Protein AF-A0A7U5Y4Q8-F1 (afdb_monomer_lite)

pLDDT: mean 76.11, std 20.15, range [36.06, 97.94]

Organism: Aeromonas caviae (NCBI:txid648)

InterPro domains:
  IPR010095 Cas12f1-like, TNB domain [PF07282] (9-53)

Structure (mmCIF, N/CA/C/O backbone):
data_AF-A0A7U5Y4Q8-F1
#
_entry.id   AF-A0A7U5Y4Q8-F1
#
loop_
_atom_site.group_PDB
_atom_site.id
_atom_site.type_symbol
_atom_site.label_atom_id
_atom_site.label_alt_id
_atom_site.label_comp_id
_atom_site.label_asym_id
_atom_site.label_entity_id
_atom_site.label_seq_id
_atom_site.pdbx_PDB_ins_code
_atom_site.Cartn_x
_atom_site.Cartn_y
_atom_site.Cartn_z
_atom_site.occupancy
_atom_site.B_iso_or_equiv
_atom_site.auth_seq_id
_atom_site.auth_comp_id
_atom_site.auth_asym_id
_atom_site.auth_atom_id
_atom_site.pdbx_PDB_model_num
ATOM 1 N N . MET A 1 1 ? 4.859 12.825 -25.271 1.00 36.06 1 MET A N 1
ATOM 2 C CA . MET A 1 1 ? 5.891 12.374 -24.314 1.00 36.06 1 MET A CA 1
ATOM 3 C C . MET A 1 1 ? 5.247 12.376 -22.939 1.00 36.06 1 MET A C 1
ATOM 5 O O . MET A 1 1 ? 5.086 13.440 -22.361 1.00 36.06 1 MET A O 1
ATOM 9 N N . LEU A 1 2 ? 4.717 11.238 -22.483 1.00 42.16 2 LEU A N 1
ATOM 10 C CA . LEU A 1 2 ? 4.014 11.202 -21.200 1.00 42.16 2 LEU A CA 1
ATOM 11 C C . LEU A 1 2 ? 5.046 11.390 -20.091 1.00 42.16 2 LEU A C 1
ATOM 13 O O . LEU A 1 2 ? 5.923 10.544 -19.918 1.00 42.16 2 LEU A O 1
ATOM 17 N N . ALA A 1 3 ? 4.945 12.517 -19.386 1.00 38.59 3 ALA A N 1
ATOM 18 C CA . ALA A 1 3 ? 5.645 12.777 -18.142 1.00 38.5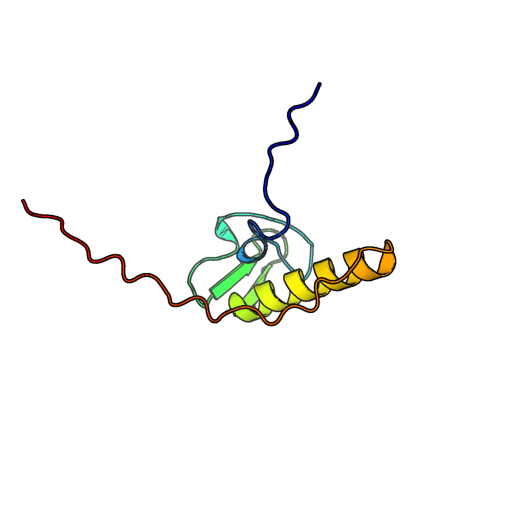9 3 ALA A CA 1
ATOM 19 C C . ALA A 1 3 ? 5.259 11.672 -17.156 1.00 38.59 3 ALA A C 1
ATOM 21 O O . ALA A 1 3 ? 4.228 11.723 -16.486 1.00 38.59 3 ALA A O 1
ATOM 22 N N . LYS A 1 4 ? 6.064 10.612 -17.136 1.00 44.69 4 LYS A N 1
ATOM 23 C CA . LYS A 1 4 ? 5.951 9.528 -16.178 1.00 44.69 4 LYS A CA 1
ATOM 24 C C . LYS A 1 4 ? 6.426 10.134 -14.872 1.00 44.69 4 LYS A C 1
ATOM 26 O O . LYS A 1 4 ? 7.625 10.247 -14.648 1.00 44.69 4 LYS A O 1
ATOM 31 N N . SER A 1 5 ? 5.463 10.673 -14.126 1.00 43.47 5 SER A N 1
ATOM 32 C CA . SER A 1 5 ? 5.645 11.243 -12.798 1.00 43.47 5 SER A CA 1
ATOM 33 C C . SER A 1 5 ? 6.697 10.407 -12.072 1.00 43.47 5 SER A C 1
ATOM 35 O O . SER A 1 5 ? 6.504 9.201 -11.901 1.00 43.47 5 SER A O 1
ATOM 37 N N . ILE A 1 6 ? 7.853 11.016 -11.781 1.00 42.62 6 ILE A N 1
ATOM 38 C CA . ILE A 1 6 ? 8.946 10.407 -11.018 1.00 42.62 6 ILE A CA 1
ATOM 39 C C . ILE A 1 6 ? 8.407 10.222 -9.600 1.00 42.62 6 ILE A C 1
ATOM 41 O O . ILE A 1 6 ? 8.574 11.043 -8.706 1.00 42.62 6 ILE A O 1
ATOM 45 N N . ILE A 1 7 ? 7.652 9.148 -9.431 1.00 41.50 7 ILE A N 1
ATOM 46 C CA . ILE A 1 7 ? 7.312 8.583 -8.145 1.00 41.50 7 ILE A CA 1
ATOM 47 C C . ILE A 1 7 ? 8.427 7.568 -7.895 1.00 41.50 7 ILE A C 1
ATOM 49 O O . ILE A 1 7 ? 8.537 6.601 -8.655 1.00 41.50 7 ILE A O 1
ATOM 53 N N . PRO A 1 8 ? 9.311 7.789 -6.909 1.00 44.41 8 PRO A N 1
ATOM 54 C CA . PRO A 1 8 ? 10.393 6.857 -6.655 1.00 44.41 8 PRO A CA 1
ATOM 55 C C . PRO A 1 8 ? 9.820 5.479 -6.281 1.00 44.41 8 PRO A C 1
ATOM 57 O O . PRO A 1 8 ? 8.760 5.413 -5.659 1.00 44.41 8 PRO A O 1
ATOM 60 N N . PRO A 1 9 ? 10.501 4.370 -6.624 1.00 54.84 9 PRO A N 1
ATOM 61 C CA . PRO A 1 9 ? 9.952 3.008 -6.536 1.00 54.84 9 PRO A CA 1
ATOM 62 C C . PRO A 1 9 ? 9.545 2.573 -5.116 1.00 54.84 9 PRO A C 1
ATOM 64 O O . PRO A 1 9 ? 8.844 1.581 -4.947 1.00 54.84 9 PRO A O 1
ATOM 67 N N . TRP A 1 10 ? 9.975 3.312 -4.094 1.00 57.72 10 TRP A N 1
ATOM 68 C CA . TRP A 1 10 ? 9.651 3.098 -2.683 1.00 57.72 10 TRP A CA 1
ATOM 69 C C . TRP A 1 10 ? 8.474 3.944 -2.171 1.00 57.72 10 TRP A C 1
ATOM 71 O O . TRP A 1 10 ? 7.958 3.671 -1.082 1.00 57.72 10 TRP A O 1
ATOM 81 N N . ALA A 1 11 ? 8.023 4.951 -2.923 1.00 64.19 11 ALA A N 1
ATOM 82 C CA . ALA A 1 11 ? 6.870 5.755 -2.542 1.00 64.19 11 ALA A CA 1
ATOM 83 C C . ALA A 1 11 ? 5.589 4.907 -2.574 1.00 64.19 11 ALA A C 1
ATOM 85 O O . ALA A 1 11 ? 5.377 4.098 -3.472 1.00 64.19 11 ALA A O 1
ATOM 86 N N . TYR A 1 12 ? 4.729 5.101 -1.572 1.00 71.19 12 TYR A N 1
ATOM 87 C CA . TYR A 1 12 ? 3.421 4.439 -1.450 1.00 71.19 12 TYR A CA 1
ATOM 88 C C . TYR A 1 12 ? 3.455 2.915 -1.229 1.00 71.19 12 TYR A C 1
ATOM 90 O O . TYR A 1 12 ? 2.402 2.280 -1.219 1.00 71.19 12 TYR A O 1
ATOM 98 N N . THR A 1 13 ? 4.617 2.322 -0.938 1.00 79.31 13 THR A N 1
ATOM 99 C CA . THR A 1 13 ? 4.718 0.908 -0.510 1.00 79.31 13 THR A CA 1
ATOM 100 C C . THR A 1 13 ? 3.907 0.622 0.754 1.00 79.31 13 THR A C 1
ATOM 102 O O . THR A 1 13 ? 3.392 -0.475 0.926 1.00 79.31 13 THR A O 1
ATOM 105 N N . SER A 1 14 ? 3.711 1.619 1.616 1.00 83.69 14 SER A N 1
ATOM 106 C CA . SER A 1 14 ? 2.853 1.520 2.799 1.00 83.69 14 SER A CA 1
ATOM 107 C C . SER A 1 14 ? 1.350 1.642 2.494 1.00 83.69 14 SER A C 1
ATOM 109 O O . SER A 1 14 ? 0.534 1.348 3.361 1.00 83.69 14 SER A O 1
ATOM 111 N N . GLN A 1 15 ? 0.979 2.045 1.273 1.00 92.38 15 GLN A N 1
ATOM 112 C CA . GLN A 1 15 ? -0.403 2.222 0.798 1.00 92.38 15 GLN A CA 1
ATOM 113 C C . GLN A 1 15 ? -0.845 1.112 -0.171 1.00 92.38 15 GLN A C 1
ATOM 115 O O . GLN A 1 15 ? -2.038 0.951 -0.423 1.00 92.38 15 GLN A O 1
ATOM 120 N N . GLN A 1 16 ? 0.094 0.335 -0.714 1.00 94.56 16 GLN A N 1
ATOM 121 C CA . GLN A 1 16 ? -0.197 -0.828 -1.547 1.00 94.56 16 GLN A CA 1
ATOM 122 C C . GLN A 1 16 ? -0.587 -2.034 -0.688 1.00 94.56 16 GLN A C 1
ATOM 124 O O . GLN A 1 16 ? 0.020 -2.308 0.346 1.00 94.56 16 GLN A O 1
ATOM 129 N N . CYS A 1 17 ? -1.592 -2.789 -1.114 1.00 95.88 17 CYS A N 1
ATOM 130 C CA . CYS A 1 17 ? -1.944 -4.053 -0.487 1.00 95.88 17 CYS A CA 1
ATOM 131 C C . CYS A 1 17 ? -1.027 -5.181 -0.967 1.00 95.88 17 CYS A C 1
ATOM 133 O O . CYS A 1 17 ? -1.014 -5.491 -2.156 1.00 95.88 17 CYS A O 1
ATOM 135 N N . ALA A 1 18 ? -0.350 -5.862 -0.041 1.00 94.75 18 ALA A N 1
ATOM 136 C CA . ALA A 1 18 ? 0.474 -7.026 -0.373 1.00 94.75 18 ALA A CA 1
ATOM 137 C C . ALA A 1 18 ? -0.336 -8.245 -0.863 1.00 94.75 18 ALA A C 1
ATOM 139 O O . ALA A 1 18 ? 0.230 -9.164 -1.446 1.00 94.75 18 ALA A O 1
ATOM 140 N N . CYS A 1 19 ? -1.648 -8.283 -0.600 1.00 95.00 19 CYS A N 1
ATOM 141 C CA . CYS A 1 19 ? -2.524 -9.385 -1.002 1.00 95.00 19 CYS A CA 1
ATOM 142 C C . CYS A 1 19 ? -3.047 -9.226 -2.439 1.00 95.00 19 CYS A C 1
ATOM 144 O O . CYS A 1 19 ? -3.019 -10.187 -3.199 1.00 95.00 19 CYS A O 1
ATOM 146 N N . CYS A 1 20 ? -3.509 -8.029 -2.819 1.00 95.00 20 CYS A N 1
ATOM 147 C CA . CYS A 1 20 ? -4.175 -7.803 -4.110 1.00 95.00 20 CYS A CA 1
ATOM 148 C C . CYS A 1 20 ? -3.524 -6.724 -4.991 1.00 95.00 20 CYS A C 1
ATOM 150 O O . CYS A 1 20 ? -3.984 -6.488 -6.103 1.00 95.00 20 CYS A O 1
ATOM 152 N N . GLY A 1 21 ? -2.491 -6.028 -4.507 1.00 92.12 21 GLY A N 1
ATOM 153 C CA . GLY A 1 21 ? -1.797 -4.968 -5.247 1.00 92.12 21 GLY A CA 1
ATOM 154 C C . GLY A 1 21 ? -2.528 -3.622 -5.309 1.00 92.12 21 GLY A C 1
ATOM 155 O O . GLY A 1 21 ? -1.961 -2.657 -5.818 1.00 92.12 21 GLY A O 1
ATOM 156 N N . HIS A 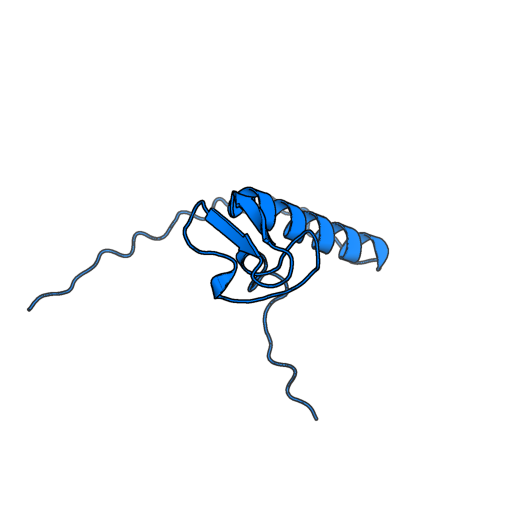1 22 ? -3.751 -3.514 -4.775 1.00 94.06 22 HIS A N 1
ATOM 157 C CA . HIS A 1 22 ? -4.500 -2.256 -4.755 1.00 94.06 22 HIS A CA 1
ATOM 158 C C . HIS A 1 22 ? -3.780 -1.191 -3.916 1.00 94.06 22 HIS A C 1
ATOM 160 O O . HIS A 1 22 ? -3.469 -1.427 -2.746 1.00 94.06 22 HIS A O 1
ATOM 166 N N . THR A 1 23 ? -3.559 -0.011 -4.496 1.00 93.44 23 THR A N 1
ATOM 167 C CA . THR A 1 23 ? -2.917 1.129 -3.831 1.00 93.44 23 THR A CA 1
ATOM 168 C C . THR A 1 23 ? -3.931 2.241 -3.617 1.00 93.44 23 THR A C 1
ATOM 170 O O . THR A 1 23 ? -4.465 2.786 -4.579 1.00 93.44 23 THR A O 1
ATOM 173 N N . ALA A 1 24 ? -4.161 2.601 -2.358 1.00 92.56 24 ALA A N 1
ATOM 174 C CA . ALA A 1 24 ? -5.007 3.723 -1.970 1.00 92.56 24 ALA A CA 1
ATOM 175 C C . ALA A 1 24 ? -4.457 4.361 -0.694 1.00 92.56 24 ALA A C 1
ATOM 177 O O . ALA A 1 24 ? -3.948 3.657 0.181 1.00 92.56 24 ALA A O 1
ATOM 178 N N . LYS A 1 25 ? -4.580 5.688 -0.569 1.00 90.88 25 LYS A N 1
ATOM 179 C CA . LYS A 1 25 ? -4.133 6.423 0.628 1.00 90.88 25 LYS A CA 1
ATOM 180 C C . LYS A 1 25 ? -4.791 5.885 1.897 1.00 90.88 25 LYS A C 1
ATOM 182 O O . LYS A 1 25 ? -4.105 5.684 2.894 1.00 90.88 25 LYS A O 1
ATOM 187 N N . ASP A 1 26 ? -6.074 5.556 1.798 1.00 93.00 26 ASP A N 1
ATOM 188 C CA . ASP A 1 26 ? -6.899 5.095 2.917 1.00 93.00 26 ASP A CA 1
ATOM 189 C C . ASP A 1 26 ? -6.569 3.665 3.366 1.00 93.00 26 ASP A C 1
ATOM 191 O O . ASP A 1 26 ? -7.017 3.230 4.427 1.00 93.00 26 ASP A O 1
ATOM 195 N N . ASN A 1 27 ? -5.741 2.931 2.608 1.00 94.69 27 ASN A N 1
ATOM 196 C CA . ASN A 1 27 ? -5.331 1.589 3.009 1.00 94.69 27 ASN A CA 1
ATOM 197 C C . ASN A 1 27 ? -4.478 1.601 4.290 1.00 94.69 27 ASN A C 1
ATOM 199 O O . ASN A 1 27 ? -4.487 0.629 5.047 1.00 94.69 27 ASN A O 1
ATOM 203 N N . ARG A 1 28 ? -3.741 2.692 4.553 1.00 94.31 28 ARG A N 1
ATOM 204 C CA . ARG A 1 28 ? -2.976 2.884 5.793 1.00 94.31 28 ARG A CA 1
ATOM 205 C C . ARG A 1 28 ? -3.696 3.872 6.702 1.00 94.31 28 ARG A C 1
ATOM 207 O O . ARG A 1 28 ? -3.542 5.079 6.556 1.00 94.31 28 ARG A O 1
ATOM 214 N N . GLN A 1 29 ? -4.443 3.339 7.662 1.00 92.31 29 GLN A N 1
ATOM 215 C CA . GLN A 1 29 ? -5.287 4.134 8.557 1.00 92.31 29 GLN A CA 1
ATOM 216 C C . GLN A 1 29 ? -4.480 4.833 9.653 1.00 92.31 29 GLN A C 1
ATOM 218 O O . GLN A 1 29 ? -4.744 5.981 9.995 1.00 92.31 29 GLN A O 1
ATOM 223 N N . THR A 1 30 ? -3.478 4.149 10.210 1.00 92.81 30 THR A N 1
ATOM 224 C CA . THR A 1 30 ? -2.594 4.706 11.244 1.00 92.81 30 THR A CA 1
ATOM 225 C C . THR A 1 30 ? -1.156 4.240 11.025 1.00 92.81 30 THR A C 1
ATOM 227 O O . THR A 1 30 ? -0.853 3.558 10.043 1.00 92.81 30 THR A O 1
ATOM 230 N N . GLN A 1 31 ? -0.242 4.602 11.933 1.00 91.69 31 GLN A N 1
ATOM 231 C CA . GLN A 1 31 ? 1.132 4.106 11.871 1.00 91.69 31 GLN A CA 1
ATOM 232 C C . GLN A 1 31 ? 1.183 2.572 11.876 1.00 91.69 31 GLN A C 1
ATOM 234 O O . GLN A 1 31 ? 1.946 1.999 11.105 1.00 91.69 31 GLN A O 1
ATOM 239 N N . SER A 1 32 ? 0.353 1.935 12.703 1.00 95.12 32 SER A N 1
ATOM 240 C CA . SER A 1 32 ? 0.364 0.494 12.942 1.00 95.12 32 SER A CA 1
ATOM 241 C C . SER A 1 32 ? -0.782 -0.252 12.265 1.00 95.12 32 SER A C 1
ATOM 243 O O . SER A 1 32 ? -0.703 -1.468 12.176 1.00 95.12 32 SER A O 1
ATOM 245 N N . GLN A 1 33 ? -1.822 0.419 11.762 1.00 96.38 33 GLN A N 1
ATOM 246 C CA . GLN A 1 33 ? -3.005 -0.242 11.194 1.00 96.38 33 GLN A CA 1
ATOM 247 C C . GLN A 1 33 ? -3.085 -0.089 9.675 1.00 96.38 33 GLN A C 1
ATOM 249 O O . GLN A 1 33 ? -3.028 1.023 9.138 1.00 96.38 33 GLN A O 1
ATOM 254 N N . PHE A 1 34 ? -3.280 -1.220 8.999 1.00 97.44 34 PHE A N 1
ATOM 255 C CA . PHE A 1 34 ? -3.536 -1.309 7.569 1.00 97.44 34 PHE A CA 1
ATOM 256 C C . PHE A 1 34 ? -4.806 -2.121 7.308 1.00 97.44 34 PHE A C 1
ATOM 258 O O . PHE A 1 34 ? -4.969 -3.207 7.868 1.00 97.44 34 PHE A O 1
ATOM 265 N N . LYS A 1 35 ? -5.661 -1.622 6.411 1.00 97.94 35 LYS A N 1
ATOM 266 C CA . LYS A 1 35 ? -6.844 -2.324 5.905 1.00 97.94 35 LYS A CA 1
ATOM 267 C C . LYS A 1 35 ? -7.059 -1.983 4.440 1.00 97.94 35 LYS A C 1
ATOM 269 O O . LYS A 1 35 ? -7.283 -0.829 4.100 1.00 97.94 35 LYS A O 1
ATOM 274 N N . CYS A 1 36 ? -7.025 -2.981 3.567 1.00 97.38 36 CYS A N 1
ATOM 275 C CA . CYS A 1 36 ? -7.247 -2.755 2.145 1.00 97.38 36 CYS A CA 1
ATOM 276 C C . CYS A 1 36 ? -8.718 -2.434 1.851 1.00 97.38 36 CYS A C 1
ATOM 278 O O . CYS A 1 36 ? -9.594 -3.251 2.134 1.00 97.38 36 CYS A O 1
ATOM 280 N N . ALA A 1 37 ? -8.975 -1.303 1.192 1.00 96.69 37 ALA A N 1
ATOM 281 C CA . ALA A 1 37 ? -10.317 -0.907 0.763 1.00 96.69 37 ALA A CA 1
ATOM 282 C C . ALA A 1 37 ? -10.917 -1.822 -0.326 1.00 96.69 37 ALA A C 1
ATOM 284 O O . ALA A 1 37 ? -12.132 -1.868 -0.480 1.00 96.69 37 ALA A O 1
ATOM 285 N N . ALA A 1 38 ? -10.084 -2.562 -1.069 1.00 96.88 38 ALA A N 1
ATOM 286 C CA . ALA A 1 38 ? -10.534 -3.413 -2.173 1.00 96.88 38 ALA A CA 1
ATOM 287 C C . ALA A 1 38 ? -10.816 -4.866 -1.760 1.00 96.88 38 ALA A C 1
ATOM 289 O O . ALA A 1 38 ? -11.805 -5.441 -2.201 1.00 96.88 38 ALA A O 1
ATOM 290 N N . CYS A 1 39 ? -9.951 -5.480 -0.943 1.00 97.12 39 CYS A N 1
ATOM 291 C CA . CYS A 1 39 ? -10.082 -6.896 -0.566 1.00 97.12 39 CYS A CA 1
ATOM 292 C C . CYS A 1 39 ? -10.307 -7.137 0.932 1.00 97.12 39 CYS A C 1
ATOM 294 O O . CYS A 1 39 ? -10.417 -8.285 1.348 1.00 97.12 39 CYS A O 1
ATOM 296 N N . GLY A 1 40 ? -10.328 -6.086 1.757 1.00 96.81 40 GLY A N 1
ATOM 297 C CA . GLY A 1 40 ? -10.522 -6.209 3.203 1.00 96.81 40 GLY A CA 1
ATOM 298 C C . GLY A 1 40 ? -9.331 -6.792 3.966 1.00 96.81 40 GLY A C 1
ATOM 299 O O . GLY A 1 40 ? -9.452 -7.026 5.161 1.00 96.81 40 GLY A O 1
ATOM 300 N N . TYR A 1 41 ? -8.185 -7.021 3.316 1.00 97.38 41 TYR A N 1
ATOM 301 C CA . TYR A 1 41 ? -6.986 -7.531 3.981 1.00 97.38 41 TYR A CA 1
ATOM 302 C C . TYR A 1 41 ? -6.517 -6.590 5.098 1.00 97.38 41 TYR A C 1
ATOM 304 O O . TYR A 1 41 ? -6.255 -5.414 4.837 1.00 97.38 41 TYR A O 1
ATOM 312 N N . GLU A 1 42 ? -6.362 -7.129 6.307 1.00 97.44 42 GLU A N 1
ATOM 313 C CA . GLU A 1 42 ? -5.932 -6.405 7.504 1.00 97.44 42 GLU A CA 1
ATOM 314 C C . GLU A 1 42 ? -4.575 -6.907 8.003 1.00 97.44 42 GLU A C 1
ATOM 316 O O . GLU A 1 42 ? -4.279 -8.106 7.987 1.00 97.44 42 GLU A O 1
ATOM 321 N N . ALA A 1 43 ? -3.728 -5.974 8.431 1.00 96.50 43 ALA A N 1
ATOM 322 C CA . ALA A 1 43 ? -2.400 -6.266 8.956 1.00 96.50 43 ALA A CA 1
ATOM 323 C C . ALA A 1 43 ? -1.844 -5.084 9.749 1.00 96.50 43 ALA A C 1
ATOM 325 O O . ALA A 1 43 ? -2.360 -3.965 9.690 1.00 96.50 43 ALA A O 1
ATOM 326 N N . ASN A 1 44 ? -0.712 -5.312 10.418 1.00 96.81 44 ASN A N 1
ATOM 327 C CA . ASN A 1 44 ? 0.127 -4.197 10.822 1.00 96.81 44 ASN A CA 1
ATOM 328 C C . ASN A 1 44 ? 0.712 -3.504 9.573 1.00 96.81 44 ASN A C 1
ATOM 330 O O . ASN A 1 44 ? 1.178 -4.177 8.646 1.00 96.81 44 ASN A O 1
ATOM 334 N N . ALA A 1 45 ? 0.691 -2.170 9.538 1.00 94.56 45 ALA A N 1
ATOM 335 C CA . ALA A 1 45 ? 1.133 -1.415 8.367 1.00 94.56 45 ALA A CA 1
ATOM 336 C C . ALA A 1 45 ? 2.623 -1.608 8.033 1.00 94.56 45 ALA A C 1
ATOM 338 O O . ALA A 1 45 ? 2.965 -1.665 6.850 1.00 94.56 45 ALA A O 1
ATOM 339 N N . ASP A 1 46 ? 3.490 -1.782 9.033 1.00 93.62 46 ASP A N 1
ATOM 340 C CA . ASP A 1 46 ? 4.917 -2.059 8.825 1.00 93.62 46 ASP A CA 1
ATOM 341 C C . ASP A 1 46 ? 5.129 -3.473 8.268 1.00 93.62 46 ASP A C 1
ATOM 343 O O . ASP A 1 46 ? 5.953 -3.677 7.377 1.00 93.62 46 ASP A O 1
ATOM 347 N N . VAL A 1 47 ? 4.325 -4.448 8.712 1.00 95.62 47 VAL A N 1
ATOM 348 C CA . VAL A 1 47 ? 4.343 -5.822 8.175 1.00 95.62 47 VAL A CA 1
ATOM 349 C C . VAL A 1 47 ? 3.898 -5.844 6.711 1.00 95.62 47 VAL A C 1
ATOM 351 O O . VAL A 1 47 ? 4.539 -6.491 5.880 1.00 95.62 47 VAL A O 1
ATOM 354 N N . ASN A 1 48 ? 2.824 -5.128 6.370 1.00 95.75 48 ASN A N 1
ATOM 355 C CA . ASN A 1 48 ? 2.390 -4.981 4.980 1.00 95.75 48 ASN A CA 1
ATOM 356 C C . ASN A 1 48 ? 3.468 -4.278 4.132 1.00 95.75 48 ASN A C 1
ATOM 358 O O . ASN A 1 48 ? 3.818 -4.763 3.055 1.00 95.75 48 ASN A O 1
ATOM 362 N N . GLY A 1 49 ? 4.056 -3.194 4.650 1.00 92.69 49 GLY A N 1
ATOM 363 C CA . GLY A 1 49 ? 5.151 -2.477 3.996 1.00 92.69 49 GLY A CA 1
ATOM 364 C C . GLY A 1 49 ? 6.364 -3.370 3.722 1.00 92.69 49 GLY A C 1
ATOM 365 O O . GLY A 1 49 ? 6.860 -3.402 2.596 1.00 92.69 49 GLY A O 1
ATOM 366 N N . ALA A 1 50 ? 6.791 -4.168 4.704 1.00 93.44 50 ALA A N 1
ATOM 367 C CA . ALA A 1 50 ? 7.894 -5.115 4.549 1.00 93.44 50 ALA A CA 1
ATOM 368 C C . ALA A 1 50 ? 7.622 -6.161 3.454 1.00 93.44 50 ALA A C 1
ATOM 370 O O . ALA A 1 50 ? 8.518 -6.482 2.671 1.00 93.44 50 ALA A O 1
ATOM 371 N N . ARG A 1 51 ? 6.382 -6.659 3.345 1.00 94.06 51 ARG A N 1
ATOM 372 C CA . ARG A 1 51 ? 5.983 -7.590 2.273 1.00 94.06 51 ARG A CA 1
ATOM 373 C C . ARG A 1 51 ? 6.062 -6.947 0.891 1.00 94.06 51 ARG A C 1
ATOM 375 O O . ARG A 1 51 ? 6.577 -7.577 -0.031 1.00 94.06 51 ARG A O 1
ATOM 382 N N . ASN A 1 52 ? 5.616 -5.700 0.758 1.00 93.44 52 ASN A N 1
ATOM 383 C CA . ASN A 1 52 ? 5.710 -4.967 -0.504 1.00 93.44 52 ASN A CA 1
ATOM 384 C C . ASN A 1 52 ? 7.170 -4.704 -0.901 1.00 93.44 52 ASN A C 1
ATOM 386 O O . ASN A 1 52 ? 7.536 -4.910 -2.057 1.00 93.44 52 ASN A O 1
ATOM 390 N N . ILE A 1 53 ? 8.029 -4.333 0.055 1.00 89.38 53 ILE A N 1
ATOM 391 C CA . ILE A 1 53 ? 9.470 -4.152 -0.186 1.00 89.38 53 ILE A CA 1
ATOM 392 C C . ILE A 1 53 ? 10.122 -5.472 -0.614 1.00 89.38 53 ILE A C 1
ATOM 394 O O . ILE A 1 53 ? 10.886 -5.493 -1.578 1.00 89.38 53 ILE A O 1
ATOM 398 N N . LEU A 1 54 ? 9.799 -6.586 0.054 1.00 88.81 54 LEU A N 1
ATOM 399 C CA . LEU A 1 54 ? 10.296 -7.911 -0.325 1.00 88.81 54 LEU A CA 1
ATOM 400 C C . LEU A 1 54 ? 9.880 -8.281 -1.754 1.00 88.81 54 LEU A C 1
ATOM 402 O O . LEU A 1 54 ? 10.705 -8.772 -2.525 1.00 88.81 54 LEU A O 1
ATOM 406 N N . ALA A 1 55 ? 8.617 -8.047 -2.115 1.00 87.38 55 ALA A N 1
ATOM 407 C CA . ALA A 1 55 ? 8.113 -8.312 -3.459 1.00 87.38 55 ALA A CA 1
ATOM 408 C C . ALA A 1 55 ? 8.837 -7.459 -4.514 1.00 87.38 55 ALA A C 1
ATOM 410 O O . ALA A 1 55 ? 9.287 -7.995 -5.528 1.00 87.38 55 ALA A O 1
ATOM 411 N N . ALA A 1 56 ? 9.032 -6.166 -4.244 1.00 84.62 56 ALA A N 1
ATOM 412 C CA . ALA A 1 56 ? 9.788 -5.274 -5.119 1.00 84.62 56 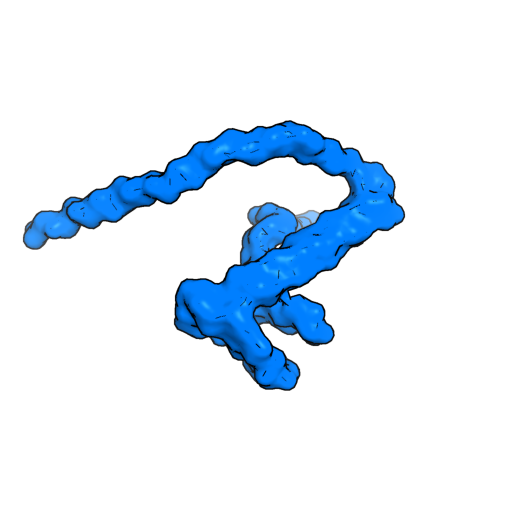ALA A CA 1
ATOM 413 C C . ALA A 1 56 ? 11.253 -5.724 -5.274 1.00 84.62 56 ALA A C 1
ATOM 415 O O . ALA A 1 56 ? 11.759 -5.800 -6.392 1.00 84.62 56 ALA A O 1
ATOM 416 N N . GLY A 1 57 ? 11.920 -6.100 -4.178 1.00 84.38 57 GLY A N 1
ATOM 417 C CA . GLY A 1 57 ? 13.290 -6.620 -4.211 1.00 84.38 57 GLY A CA 1
ATOM 418 C C . GLY A 1 57 ? 13.415 -7.913 -5.021 1.00 84.38 57 GLY A C 1
ATOM 419 O O . GLY A 1 57 ? 14.334 -8.054 -5.828 1.00 84.38 57 GLY A O 1
ATOM 420 N N . ARG A 1 58 ? 12.453 -8.835 -4.879 1.00 85.56 58 ARG A N 1
ATOM 421 C CA . ARG A 1 58 ? 12.382 -10.054 -5.703 1.00 85.56 58 ARG A CA 1
ATOM 422 C C . ARG A 1 58 ? 12.212 -9.736 -7.188 1.00 85.56 58 ARG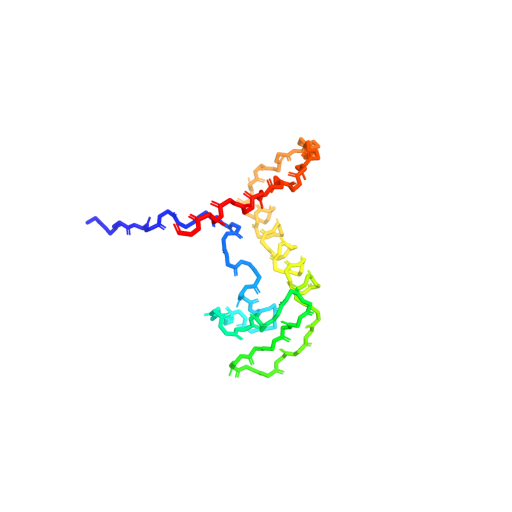 A C 1
ATOM 424 O O . ARG A 1 58 ? 12.871 -10.368 -8.008 1.00 85.56 58 ARG A O 1
ATOM 431 N N . ALA A 1 59 ? 11.379 -8.754 -7.531 1.00 81.25 59 ALA A N 1
ATOM 432 C CA . ALA A 1 59 ? 11.199 -8.324 -8.916 1.00 81.25 59 ALA A CA 1
ATOM 433 C C . ALA A 1 59 ? 12.494 -7.739 -9.510 1.00 81.25 59 ALA A C 1
ATOM 435 O O . ALA A 1 59 ? 12.852 -8.070 -10.637 1.00 81.25 59 ALA A O 1
ATOM 436 N N . VAL A 1 60 ? 13.239 -6.934 -8.743 1.00 78.19 60 VAL A N 1
ATOM 437 C CA . VAL A 1 60 ? 14.544 -6.396 -9.172 1.00 78.19 60 VAL A CA 1
ATOM 438 C C . VAL A 1 60 ? 15.543 -7.520 -9.459 1.00 78.19 60 VAL A C 1
ATOM 440 O O . VAL A 1 60 ? 16.181 -7.503 -10.511 1.00 78.19 60 VAL A O 1
ATOM 443 N N . LEU A 1 61 ? 15.645 -8.514 -8.568 1.00 75.69 61 LEU A N 1
ATOM 444 C CA . LEU A 1 61 ? 16.532 -9.670 -8.753 1.00 75.69 61 LEU A CA 1
ATOM 445 C C . LEU A 1 61 ? 16.170 -10.486 -10.001 1.00 75.69 61 LEU A C 1
ATOM 447 O O . LEU A 1 61 ? 17.054 -10.854 -10.770 1.00 75.69 61 LEU A O 1
ATOM 451 N N . ALA A 1 62 ? 14.878 -10.743 -10.220 1.00 75.31 62 ALA A N 1
ATOM 452 C CA . ALA A 1 62 ? 14.403 -11.509 -11.372 1.00 75.31 62 ALA A CA 1
ATOM 453 C C . ALA A 1 62 ? 14.692 -10.810 -12.714 1.00 75.31 62 ALA A C 1
ATOM 455 O O . ALA A 1 62 ? 14.945 -11.478 -13.713 1.00 75.31 62 ALA A O 1
ATOM 456 N N . CYS A 1 63 ? 14.692 -9.475 -12.735 1.00 74.50 63 CYS A N 1
ATOM 457 C CA . CYS A 1 63 ? 14.931 -8.672 -13.936 1.00 74.50 63 CYS A CA 1
ATOM 458 C C . CYS A 1 63 ? 16.415 -8.317 -14.166 1.00 74.50 63 CYS A C 1
ATOM 460 O O . CYS A 1 63 ? 16.707 -7.474 -15.013 1.00 74.50 63 CYS A O 1
ATOM 462 N N . GLY A 1 64 ? 17.353 -8.914 -13.419 1.00 71.00 64 GLY A N 1
ATOM 463 C CA . GLY A 1 64 ? 18.792 -8.654 -13.570 1.00 71.00 64 GLY A CA 1
ATOM 464 C C . GLY A 1 64 ? 19.263 -7.310 -12.999 1.00 71.00 64 GLY A C 1
ATOM 465 O O . GLY A 1 64 ? 20.323 -6.814 -13.376 1.00 71.00 64 GLY A O 1
ATOM 466 N N . GLY A 1 65 ? 18.485 -6.697 -12.103 1.00 66.75 65 GLY A N 1
ATOM 467 C CA . GLY A 1 65 ? 18.877 -5.463 -11.430 1.00 66.75 65 GLY A CA 1
ATOM 468 C C . GLY A 1 65 ? 20.011 -5.683 -10.424 1.00 66.75 65 GLY A C 1
ATOM 469 O O . GLY A 1 65 ? 20.037 -6.670 -9.691 1.00 66.75 65 GLY A O 1
ATOM 470 N N . VAL A 1 66 ? 20.947 -4.734 -10.364 1.00 63.72 66 VAL A N 1
ATOM 471 C CA . VAL A 1 66 ? 22.038 -4.734 -9.380 1.00 63.72 66 VAL A CA 1
ATOM 472 C C . VAL A 1 66 ? 21.523 -4.329 -7.996 1.00 63.72 66 VAL A C 1
ATOM 474 O O . VAL A 1 66 ? 20.884 -3.290 -7.832 1.00 63.72 66 VAL A O 1
ATOM 477 N N . VAL A 1 67 ? 21.814 -5.139 -6.976 1.00 61.16 67 VAL A N 1
ATOM 478 C CA . VAL A 1 67 ? 21.502 -4.811 -5.578 1.00 61.16 67 VAL A CA 1
ATOM 479 C C . VAL A 1 67 ? 22.624 -3.928 -5.039 1.00 61.16 67 VAL A C 1
ATOM 481 O O . VAL A 1 67 ? 23.770 -4.368 -4.971 1.00 61.16 67 VAL A O 1
ATOM 484 N N . GLN A 1 68 ? 22.331 -2.689 -4.636 1.00 62.97 68 GLN A N 1
ATOM 485 C CA . GLN A 1 68 ? 23.311 -1.910 -3.879 1.00 62.97 68 GLN A CA 1
ATOM 486 C C . GLN A 1 68 ? 23.424 -2.503 -2.471 1.00 62.97 68 GLN A C 1
ATOM 488 O O . GLN A 1 68 ? 22.587 -2.258 -1.609 1.00 62.97 68 GLN A O 1
ATOM 493 N N . SER A 1 69 ? 24.467 -3.297 -2.239 1.00 60.50 69 SER A N 1
ATOM 494 C CA . SER A 1 69 ? 24.770 -3.952 -0.960 1.00 60.50 69 SER A CA 1
ATOM 495 C C . SER A 1 69 ? 25.337 -3.001 0.108 1.00 60.50 69 SER A C 1
ATOM 497 O O . SER A 1 69 ? 25.923 -3.453 1.093 1.00 60.50 69 SER A O 1
ATOM 499 N N . GLY A 1 70 ? 25.213 -1.683 -0.078 1.00 58.81 70 GLY A N 1
ATOM 500 C CA . GLY A 1 70 ? 25.658 -0.705 0.909 1.00 58.81 70 GLY A CA 1
ATOM 501 C C . GLY A 1 70 ? 24.817 -0.822 2.178 1.00 58.81 70 GLY A C 1
ATOM 502 O O . GLY A 1 70 ? 23.589 -0.837 2.102 1.00 58.81 70 GLY A O 1
ATOM 503 N N . ARG A 1 71 ? 25.453 -0.908 3.356 1.00 57.12 71 ARG A N 1
ATOM 504 C CA . ARG A 1 71 ? 24.711 -0.829 4.622 1.00 57.12 71 ARG A CA 1
ATOM 505 C C . ARG A 1 71 ? 23.970 0.513 4.656 1.00 57.12 71 ARG A C 1
ATOM 507 O O . ARG A 1 71 ? 24.628 1.539 4.475 1.00 57.12 71 ARG A O 1
ATOM 514 N N . PRO A 1 72 ? 22.649 0.542 4.904 1.00 59.88 72 PRO A N 1
ATOM 515 C CA . PRO A 1 72 ? 21.956 1.803 5.090 1.00 59.88 72 PRO A CA 1
ATOM 516 C C . PRO A 1 72 ? 22.550 2.486 6.321 1.00 59.88 72 PRO A C 1
ATOM 518 O O . PRO A 1 72 ? 22.567 1.931 7.420 1.00 59.88 72 PRO A O 1
ATOM 521 N N . MET A 1 73 ? 23.090 3.683 6.116 1.00 58.41 73 MET A N 1
ATOM 522 C CA . MET A 1 73 ? 23.484 4.567 7.204 1.00 58.41 73 MET A CA 1
ATOM 523 C C . MET A 1 73 ? 22.221 4.828 8.027 1.00 58.41 73 MET A C 1
ATOM 525 O O . MET A 1 73 ? 21.185 5.159 7.449 1.00 58.41 73 MET A O 1
ATOM 529 N N . LYS A 1 74 ? 22.272 4.593 9.344 1.00 60.94 74 LYS A N 1
ATOM 530 C CA . LYS A 1 74 ? 21.136 4.789 10.255 1.00 60.94 74 LYS A CA 1
ATOM 531 C C . LYS A 1 74 ? 20.549 6.178 9.998 1.00 60.94 74 LYS A C 1
ATOM 533 O O . LYS A 1 74 ? 21.189 7.180 10.298 1.00 60.94 74 LYS A O 1
ATOM 538 N N . GLN A 1 75 ? 19.366 6.235 9.391 1.00 60.41 75 GLN A N 1
ATOM 539 C CA . GLN A 1 75 ? 18.651 7.491 9.231 1.00 60.41 75 GLN A CA 1
ATOM 540 C C . GLN A 1 75 ? 18.018 7.804 10.583 1.00 60.41 75 GLN A C 1
ATOM 542 O O . GLN A 1 75 ? 17.103 7.117 11.036 1.00 60.41 75 GLN A O 1
ATOM 547 N N . GLU A 1 76 ? 18.578 8.795 11.268 1.00 45.44 76 GLU A N 1
ATOM 548 C CA . GLU A 1 76 ? 17.977 9.371 12.465 1.00 45.44 76 GLU A CA 1
ATOM 549 C C . GLU A 1 76 ? 16.646 10.028 12.048 1.00 45.44 76 GLU A C 1
ATOM 551 O O . GLU A 1 76 ? 16.623 10.765 11.056 1.00 45.44 76 GLU A O 1
ATOM 556 N N . PRO A 1 77 ? 15.524 9.785 12.749 1.00 53.81 77 PRO A N 1
ATOM 557 C CA . PRO A 1 77 ? 14.320 10.568 12.525 1.00 53.81 77 PRO A CA 1
ATOM 558 C C . PRO A 1 77 ? 14.642 12.021 12.880 1.00 53.81 77 PRO A C 1
ATOM 560 O O . PRO A 1 77 ? 14.927 12.341 14.032 1.00 53.81 77 PRO A O 1
ATOM 563 N N . GLY A 1 78 ? 14.646 12.901 11.879 1.00 49.91 78 GLY A N 1
ATOM 564 C CA . GLY A 1 78 ? 14.828 14.328 12.101 1.00 49.91 78 GLY A CA 1
ATOM 565 C C . GLY A 1 78 ? 13.705 14.837 12.996 1.00 49.91 78 GLY A C 1
ATOM 566 O O . GLY A 1 78 ? 12.545 14.852 12.586 1.00 49.91 78 GLY A O 1
ATOM 567 N N . THR A 1 79 ? 14.039 15.226 14.225 1.00 46.50 79 THR A N 1
ATOM 568 C CA . THR A 1 79 ? 13.114 15.885 15.146 1.00 46.50 79 THR A CA 1
ATOM 569 C C . THR A 1 79 ? 12.636 17.185 14.506 1.00 46.50 79 THR A C 1
ATOM 571 O O . THR A 1 79 ? 13.295 18.219 14.606 1.00 46.50 79 THR A O 1
ATOM 574 N N . ALA A 1 80 ? 11.477 17.155 13.851 1.00 49.62 80 ALA A N 1
ATOM 575 C CA . ALA A 1 80 ? 10.735 18.360 13.525 1.00 49.62 80 ALA A CA 1
ATOM 576 C C . ALA A 1 80 ? 10.240 18.962 14.849 1.00 49.62 80 ALA A C 1
ATOM 578 O O . ALA A 1 80 ? 9.172 18.611 15.351 1.00 49.62 80 ALA A O 1
ATOM 579 N N . ARG A 1 81 ? 11.048 19.833 15.468 1.00 52.62 81 ARG A N 1
ATOM 580 C CA . ARG A 1 81 ? 10.562 20.701 16.544 1.00 52.62 81 ARG A CA 1
ATOM 581 C C . ARG A 1 81 ? 9.570 21.669 15.918 1.00 52.62 81 ARG A C 1
ATOM 583 O O . ARG A 1 81 ? 9.949 22.556 15.160 1.00 52.62 81 ARG A O 1
ATOM 590 N N . ALA A 1 82 ? 8.300 21.461 16.246 1.00 52.19 82 ALA A N 1
ATOM 591 C CA . ALA A 1 82 ? 7.263 22.459 16.106 1.00 52.19 82 ALA A CA 1
ATOM 592 C C . ALA A 1 82 ? 7.729 23.761 16.775 1.00 52.19 82 ALA A C 1
ATOM 594 O O . ALA A 1 82 ? 8.044 23.781 17.964 1.00 52.19 82 ALA A O 1
ATOM 595 N N . ALA A 1 83 ? 7.768 24.836 15.998 1.00 47.09 83 ALA A N 1
ATOM 596 C CA . ALA A 1 83 ? 7.737 26.201 16.495 1.00 47.09 83 ALA A CA 1
ATOM 597 C C . ALA A 1 83 ? 6.580 26.896 15.776 1.00 47.09 83 ALA A C 1
ATOM 599 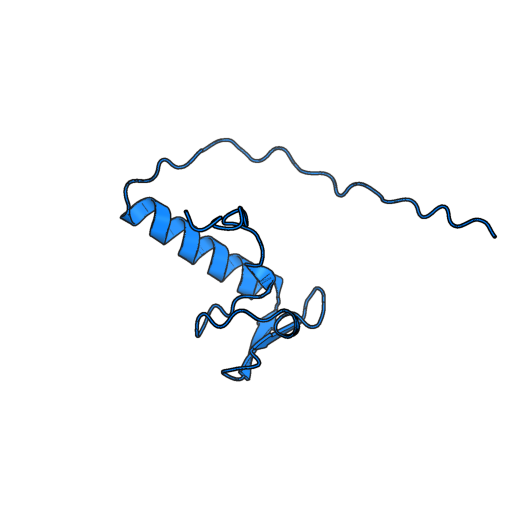O O . ALA A 1 83 ? 6.758 27.605 14.793 1.00 47.09 83 ALA A O 1
ATOM 600 N N . ILE A 1 84 ? 5.370 26.595 16.238 1.00 54.41 84 ILE A N 1
ATOM 601 C CA . ILE A 1 84 ? 4.227 27.493 16.098 1.00 54.41 84 ILE A CA 1
ATOM 602 C C . ILE A 1 84 ? 4.279 28.408 17.318 1.00 54.41 84 ILE A C 1
ATOM 604 O O . ILE A 1 84 ? 4.027 27.958 18.434 1.00 54.41 84 ILE A O 1
ATOM 608 N N . THR A 1 85 ? 4.634 29.670 17.101 1.00 43.19 85 THR A N 1
ATOM 609 C CA . THR A 1 85 ? 4.315 30.751 18.035 1.00 43.19 85 THR A CA 1
ATOM 610 C C . THR A 1 85 ? 3.280 31.637 17.357 1.00 43.19 85 THR A C 1
ATOM 612 O O . THR A 1 85 ? 3.555 32.147 16.277 1.00 43.19 85 THR A O 1
ATOM 615 N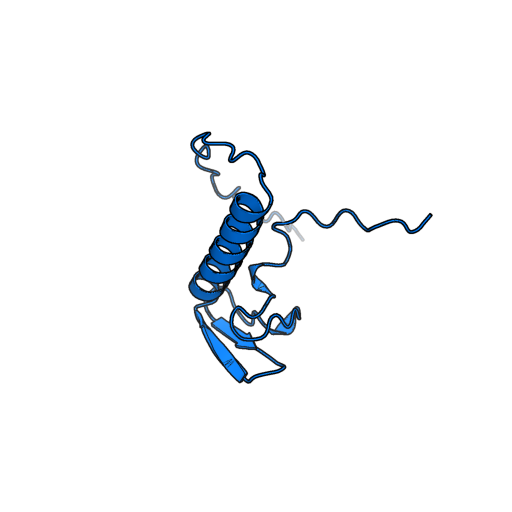 N . GLN A 1 86 ? 2.123 31.695 18.027 1.00 56.69 86 GLN A N 1
ATOM 616 C CA . GLN A 1 86 ? 1.025 32.677 18.048 1.00 56.69 86 GLN A CA 1
ATOM 617 C C . GLN A 1 86 ? 0.827 33.589 16.835 1.00 56.69 86 GLN A C 1
ATOM 619 O O . GLN A 1 86 ? 1.678 34.474 16.608 1.00 56.69 86 GLN A O 1
#

Secondary structure (DSSP, 8-state):
--------TTTTTTTB-TTT--B-GGGB-SSSEEE-TTT--EEEHHHHHHHHHHHHHHHHHHTTPPP--PPPP-------------

Foldseek 3Di:
DDPPPCPDPLPQLLQAALVPRDGDPVQDVDCQWGADPPPRDTGGSVVSSVSSVVVVVVVCVVVVHDDPPDDPDPDDPPPPPDDDDD

Sequence (86 aa):
MLAKSIIPPWAYTSQQCACCGHTAKDNRQTQSQFKCAACGYEANADVNGARNILAAGRAVLACGGVVQSGRPMKQEPGTARAAITQ

Radius of gyration: 16.36 Å; chains: 1; bounding box: 36×44×42 Å